Protein AF-A0A081XV27-F1 (afdb_monomer_lite)

pLDDT: mean 74.19, std 16.45, range [53.03, 98.0]

Radius of gyration: 28.4 Å; chains: 1; bounding box: 47×20×87 Å

Organism: Streptomyces toyocaensis (NCBI:txid55952)

InterPro domains:
  IPR046210 Protein of unknown function DUF6243 [PF19756] (1-60)

Foldseek 3Di:
DDDPPDDDDPDPPCNVVVNDPPDDPPPDDDPVVVVVVVVVVVVVVVVVVVVVVVVVVVVVVVVVVVVVDDDDD

Structure (mmCIF, N/CA/C/O backbone):
data_AF-A0A081XV27-F1
#
_entry.id   AF-A0A081XV27-F1
#
loop_
_atom_site.group_PDB
_atom_site.id
_atom_site.type_symbol
_atom_site.label_atom_id
_atom_site.label_alt_id
_atom_site.label_comp_id
_atom_site.label_asym_id
_atom_site.label_entity_id
_atom_site.label_seq_id
_atom_site.pdbx_PDB_ins_code
_atom_site.Cartn_x
_atom_site.Cartn_y
_atom_site.Cartn_z
_atom_site.occupancy
_atom_site.B_iso_or_equiv
_atom_site.auth_seq_id
_atom_site.auth_comp_id
_atom_site.auth_asym_id
_atom_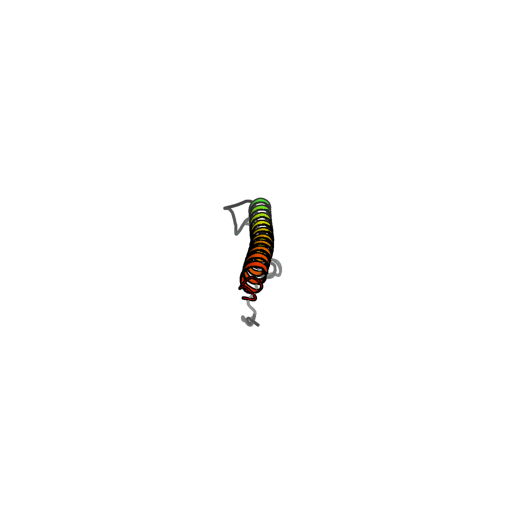site.auth_atom_id
_atom_site.pdbx_PDB_model_num
ATOM 1 N N . MET A 1 1 ? -14.353 -11.573 -20.973 1.00 54.09 1 MET A N 1
ATOM 2 C CA . MET A 1 1 ? -13.032 -12.038 -21.451 1.00 54.09 1 MET A CA 1
ATOM 3 C C . MET A 1 1 ? -12.714 -11.274 -22.729 1.00 54.09 1 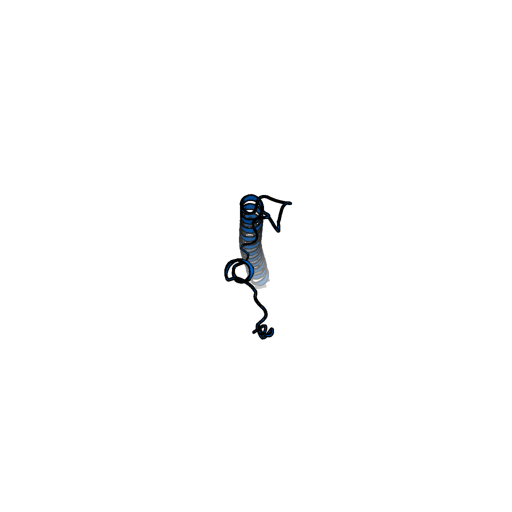MET A C 1
ATOM 5 O O . MET A 1 1 ? -13.500 -11.360 -23.661 1.00 54.09 1 MET A O 1
ATOM 9 N N . LEU A 1 2 ? -11.676 -10.429 -22.727 1.00 53.03 2 LEU A N 1
ATOM 10 C CA . LEU A 1 2 ? -11.375 -9.505 -23.830 1.00 53.03 2 LEU A CA 1
ATOM 11 C C . LEU A 1 2 ? -10.921 -10.293 -25.069 1.00 53.03 2 LEU A C 1
ATOM 13 O O . LEU A 1 2 ? -9.936 -11.028 -25.010 1.00 53.03 2 LEU A O 1
ATOM 17 N N . GLY A 1 3 ? -11.662 -10.162 -26.168 1.00 57.97 3 GLY A N 1
ATOM 18 C CA . GLY A 1 3 ? -11.392 -10.857 -27.418 1.00 57.97 3 GLY A CA 1
ATOM 19 C C . GLY A 1 3 ? -10.044 -10.470 -28.022 1.00 57.97 3 GLY A C 1
ATOM 20 O O . GLY A 1 3 ? -9.811 -9.314 -28.356 1.00 57.97 3 GLY A O 1
ATOM 21 N N . VAL A 1 4 ? -9.182 -11.461 -28.236 1.00 67.06 4 VAL A N 1
ATOM 22 C CA . VAL A 1 4 ? -8.025 -11.364 -29.139 1.00 67.06 4 VAL A CA 1
ATOM 23 C C . VAL A 1 4 ? -8.397 -11.967 -30.493 1.00 67.06 4 VAL A C 1
ATOM 25 O O . VAL A 1 4 ? -7.806 -12.929 -30.972 1.00 67.06 4 VAL A O 1
ATOM 28 N N . GLY A 1 5 ? -9.454 -11.413 -31.084 1.00 66.19 5 GLY A N 1
ATOM 29 C CA . GLY A 1 5 ? -9.839 -11.636 -32.472 1.00 66.19 5 GLY A CA 1
ATOM 30 C C . GLY A 1 5 ? -9.382 -10.448 -33.308 1.00 66.19 5 GLY A C 1
ATOM 31 O O . GLY A 1 5 ? -10.148 -9.516 -33.514 1.00 66.19 5 GLY A O 1
ATOM 32 N N . GLY A 1 6 ? -8.128 -10.472 -33.757 1.00 57.03 6 GLY A N 1
ATOM 33 C CA . GLY A 1 6 ? -7.584 -9.532 -34.734 1.00 57.03 6 GLY A CA 1
ATOM 34 C C . GLY A 1 6 ? -6.958 -10.320 -35.876 1.00 57.03 6 GLY A C 1
ATOM 35 O O . GLY A 1 6 ? -6.085 -11.155 -35.653 1.00 57.03 6 GLY A O 1
ATOM 36 N N . THR A 1 7 ? -7.471 -10.104 -37.080 1.00 55.56 7 THR A N 1
ATOM 37 C CA . THR A 1 7 ? -7.137 -10.776 -38.340 1.00 55.56 7 THR A CA 1
ATOM 38 C C . THR A 1 7 ? -5.641 -11.009 -38.546 1.00 55.56 7 THR A C 1
ATOM 40 O O . THR A 1 7 ? -4.832 -10.091 -38.440 1.00 55.56 7 THR A O 1
ATOM 43 N N . ARG A 1 8 ? -5.303 -12.256 -38.894 1.00 58.22 8 ARG A N 1
ATOM 44 C CA . ARG A 1 8 ? -3.973 -12.735 -39.290 1.00 58.22 8 ARG A CA 1
ATOM 45 C C . ARG A 1 8 ? -3.335 -11.810 -40.334 1.00 58.22 8 ARG A C 1
ATOM 47 O O . ARG A 1 8 ? -3.591 -11.943 -41.523 1.00 58.22 8 ARG A O 1
ATOM 54 N N . GLN A 1 9 ? -2.455 -10.931 -39.886 1.00 56.78 9 GLN A N 1
ATOM 55 C CA . GLN A 1 9 ? -1.386 -10.354 -40.694 1.00 56.78 9 GLN A CA 1
ATOM 56 C C . GLN A 1 9 ? -0.080 -10.581 -39.933 1.00 56.78 9 GLN A C 1
ATOM 58 O O . GLN A 1 9 ? -0.111 -10.677 -38.710 1.00 56.78 9 GLN A O 1
ATOM 63 N N . HIS A 1 10 ? 1.016 -10.783 -40.664 1.00 58.38 10 HIS A N 1
ATOM 64 C CA . HIS A 1 10 ? 2.322 -11.349 -40.282 1.00 58.38 10 HIS A CA 1
ATOM 65 C C . HIS A 1 10 ? 2.989 -10.800 -38.999 1.00 58.38 10 HIS A C 1
ATOM 67 O O . HIS A 1 10 ? 4.096 -10.271 -39.026 1.00 58.38 10 HIS A O 1
ATOM 73 N N . LEU A 1 11 ? 2.357 -10.967 -37.842 1.00 59.69 11 LEU A N 1
ATOM 74 C CA . LEU A 1 11 ? 2.922 -10.654 -36.541 1.00 59.69 11 LEU A CA 1
ATOM 75 C C . LEU A 1 11 ? 3.711 -11.876 -36.074 1.00 59.69 11 LEU A C 1
ATOM 77 O O . LEU A 1 11 ? 3.150 -12.919 -35.734 1.00 59.69 11 LEU A O 1
ATOM 81 N N . GLY A 1 12 ? 5.039 -11.760 -36.109 1.00 66.12 12 GLY A N 1
ATOM 82 C CA . GLY A 1 12 ? 5.934 -12.801 -35.617 1.00 66.12 12 GLY A CA 1
ATOM 83 C C . GLY A 1 12 ? 5.650 -13.134 -34.149 1.00 66.12 12 GLY A C 1
ATOM 84 O O . GLY A 1 12 ? 5.235 -12.276 -33.370 1.00 66.12 12 GLY A O 1
ATOM 85 N N . ARG A 1 13 ? 5.919 -14.382 -33.744 1.00 62.94 13 ARG A N 1
ATOM 86 C CA . ARG A 1 13 ? 5.724 -14.869 -32.360 1.00 62.94 13 ARG A CA 1
ATOM 87 C C . ARG A 1 13 ? 6.329 -13.948 -31.287 1.00 62.94 13 ARG A C 1
ATOM 89 O O . ARG A 1 13 ? 5.792 -13.884 -30.187 1.00 62.94 13 ARG A O 1
ATOM 96 N N . GLY A 1 14 ? 7.410 -13.232 -31.611 1.00 58.78 14 GLY A N 1
ATOM 97 C CA . GLY A 1 14 ? 8.018 -12.222 -30.739 1.00 58.78 14 GLY A CA 1
ATOM 98 C C . GLY A 1 14 ? 7.064 -11.074 -30.406 1.00 58.78 14 GLY A C 1
ATOM 99 O O . GLY A 1 14 ? 6.859 -10.784 -29.234 1.00 58.78 14 GLY A O 1
ATOM 100 N N . ALA A 1 15 ? 6.381 -10.499 -31.398 1.00 60.06 15 ALA A N 1
ATOM 101 C CA . ALA A 1 15 ? 5.428 -9.407 -31.190 1.00 60.06 15 ALA A CA 1
ATOM 102 C C . ALA A 1 15 ? 4.213 -9.839 -30.346 1.00 60.06 15 ALA A C 1
ATOM 104 O O . ALA A 1 15 ? 3.741 -9.081 -29.504 1.00 60.06 15 ALA A O 1
ATOM 105 N N . LEU A 1 16 ? 3.762 -11.089 -30.506 1.00 61.72 16 LEU A N 1
ATOM 106 C CA . LEU A 1 16 ? 2.638 -11.657 -29.749 1.00 61.72 16 LEU A CA 1
ATOM 107 C C . LEU A 1 16 ? 2.973 -11.951 -28.275 1.00 61.72 16 LEU A C 1
ATOM 109 O O . LEU A 1 16 ? 2.070 -12.028 -27.448 1.00 61.72 16 LEU A O 1
ATOM 113 N N . ARG A 1 17 ? 4.260 -12.112 -27.933 1.00 65.94 17 ARG A N 1
ATOM 114 C CA . ARG A 1 17 ? 4.733 -12.387 -26.562 1.00 65.94 17 ARG A CA 1
ATOM 115 C C . ARG A 1 17 ? 5.323 -11.147 -25.869 1.00 65.94 17 ARG A C 1
ATOM 117 O O . ARG A 1 17 ? 5.992 -11.292 -24.851 1.00 65.94 17 ARG A O 1
ATOM 124 N N . GLY A 1 18 ? 5.127 -9.945 -26.421 1.00 58.28 18 GLY A N 1
ATOM 125 C CA . GLY A 1 18 ? 5.733 -8.713 -25.892 1.00 58.28 18 GLY A CA 1
ATOM 126 C C . GLY A 1 18 ? 7.248 -8.605 -26.128 1.00 58.28 18 GLY A C 1
ATOM 127 O O . GLY A 1 18 ? 7.940 -7.877 -25.427 1.00 58.28 18 GLY A O 1
ATOM 128 N N . GLY A 1 19 ? 7.779 -9.345 -27.098 1.00 61.06 19 GLY A N 1
ATOM 129 C CA . GLY A 1 19 ? 9.193 -9.410 -27.456 1.00 61.06 19 GLY A CA 1
ATOM 130 C C . GLY A 1 19 ? 9.534 -8.511 -28.639 1.00 61.06 19 GLY A C 1
ATOM 131 O O . GLY A 1 19 ? 9.865 -9.005 -29.715 1.00 61.06 19 GLY A O 1
ATOM 132 N N . GLY A 1 20 ? 9.449 -7.198 -28.441 1.00 53.09 20 GLY A N 1
ATOM 133 C CA . GLY A 1 20 ? 10.206 -6.224 -29.222 1.00 53.09 20 GLY A CA 1
ATOM 134 C C . GLY A 1 20 ? 11.417 -5.806 -28.396 1.00 53.09 20 GLY A C 1
ATOM 135 O O . GLY A 1 20 ? 11.261 -5.380 -27.255 1.00 53.09 20 GLY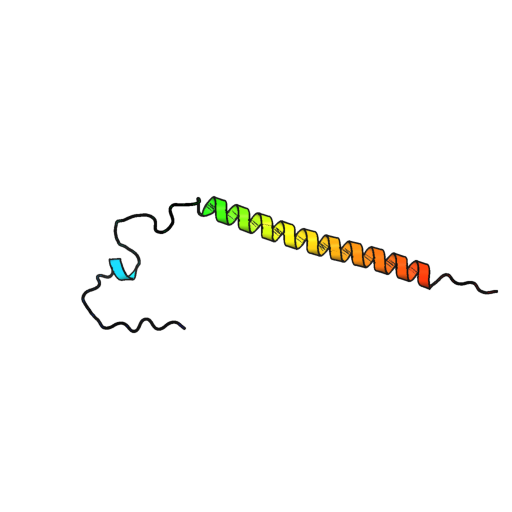 A O 1
ATOM 136 N N . SER A 1 21 ? 12.620 -5.973 -28.942 1.00 57.50 21 SER A N 1
ATOM 137 C CA . SER A 1 21 ? 13.881 -5.535 -28.339 1.00 57.50 21 SER A CA 1
ATOM 138 C C . SER A 1 21 ? 13.899 -4.003 -28.215 1.00 57.50 21 SER A C 1
ATOM 140 O O . SER A 1 21 ? 14.382 -3.299 -29.091 1.00 57.50 21 SER A O 1
ATOM 142 N N . GLY A 1 22 ? 13.298 -3.498 -27.140 1.00 54.38 22 GLY A N 1
ATOM 143 C CA . GLY A 1 22 ? 13.112 -2.087 -26.808 1.00 54.38 22 GLY A CA 1
ATOM 144 C C . GLY A 1 22 ? 12.619 -2.017 -25.368 1.00 54.38 22 GLY A C 1
ATOM 145 O O . GLY A 1 22 ? 11.436 -1.837 -25.101 1.00 54.38 22 GLY A O 1
ATOM 146 N N . GLY A 1 23 ? 13.528 -2.335 -24.446 1.00 55.22 23 GLY A N 1
ATOM 147 C CA . GLY A 1 23 ? 13.237 -2.604 -23.046 1.00 55.22 23 GLY A CA 1
ATOM 148 C C . GLY A 1 23 ? 12.453 -1.501 -22.331 1.00 55.22 23 GLY A C 1
ATOM 149 O O . GLY A 1 23 ? 12.727 -0.316 -22.482 1.00 55.22 23 GLY A O 1
ATOM 150 N N . ARG A 1 24 ? 11.566 -1.960 -21.442 1.00 56.03 24 ARG A N 1
ATOM 151 C CA . ARG A 1 24 ? 10.857 -1.199 -20.401 1.00 56.03 24 ARG A CA 1
ATOM 152 C C . ARG A 1 24 ? 9.726 -0.293 -20.899 1.00 56.03 24 ARG A C 1
ATOM 154 O O . ARG A 1 24 ? 9.788 0.925 -20.782 1.00 56.03 24 ARG A O 1
ATOM 161 N N . ILE A 1 25 ? 8.590 -0.904 -21.242 1.00 55.88 25 ILE A N 1
ATOM 162 C CA . ILE A 1 25 ? 7.298 -0.294 -20.894 1.00 55.88 25 ILE A CA 1
ATOM 163 C C . ILE A 1 25 ? 7.239 -0.301 -19.356 1.00 55.88 25 ILE A C 1
ATOM 165 O O . ILE A 1 25 ? 6.948 -1.329 -18.751 1.00 55.88 25 ILE A O 1
ATOM 169 N N . GLY A 1 26 ? 7.637 0.801 -18.718 1.00 57.81 26 GLY A N 1
ATOM 170 C CA . GLY A 1 26 ? 7.647 0.933 -17.255 1.00 57.81 26 GLY A CA 1
ATOM 171 C C . GLY A 1 26 ? 8.951 1.471 -16.667 1.00 57.81 26 GLY A C 1
ATOM 172 O O . GLY A 1 26 ? 9.420 0.972 -15.649 1.00 57.81 26 GLY A O 1
ATOM 173 N N . GLY A 1 27 ? 9.573 2.465 -17.303 1.00 61.78 27 GLY A N 1
ATOM 174 C CA . GLY A 1 27 ? 10.600 3.281 -16.657 1.00 61.78 27 GLY A CA 1
ATOM 175 C C . GLY A 1 27 ? 9.939 4.332 -15.766 1.00 61.78 27 GLY A C 1
ATOM 176 O O . GLY A 1 27 ? 9.498 5.356 -16.268 1.00 61.78 27 GLY A O 1
ATOM 177 N N . GLY A 1 28 ? 9.841 4.080 -14.461 1.00 60.88 28 GLY A N 1
ATOM 178 C CA . GLY A 1 28 ? 9.362 5.103 -13.524 1.00 60.88 28 GLY A CA 1
ATOM 179 C C . GLY A 1 28 ? 9.583 4.762 -12.057 1.00 60.88 28 GLY A C 1
ATOM 180 O O . GLY A 1 28 ? 9.980 5.623 -11.286 1.00 60.88 28 GLY A O 1
ATOM 181 N N . VAL A 1 29 ? 9.403 3.501 -11.666 1.00 60.47 29 VAL A N 1
ATOM 182 C CA . VAL A 1 29 ? 9.668 3.032 -10.299 1.00 60.47 29 VAL A CA 1
ATOM 183 C C . VAL A 1 29 ? 10.103 1.578 -10.385 1.00 60.47 29 VAL A C 1
ATOM 185 O O . VAL A 1 29 ? 9.520 0.811 -11.153 1.00 60.47 29 VAL A O 1
ATOM 188 N N . ASP A 1 30 ? 11.126 1.198 -9.622 1.00 80.06 30 ASP A N 1
ATOM 189 C CA . ASP A 1 30 ? 11.514 -0.202 -9.467 1.00 80.06 30 ASP A CA 1
ATOM 190 C C . ASP A 1 30 ? 10.268 -1.045 -9.101 1.00 80.06 30 ASP A C 1
ATOM 192 O O . ASP A 1 30 ? 9.623 -0.780 -8.078 1.00 80.06 30 ASP A O 1
ATOM 196 N N . PRO A 1 31 ? 9.883 -2.049 -9.915 1.00 81.56 31 PRO A N 1
ATOM 197 C CA . PRO A 1 31 ? 8.736 -2.907 -9.625 1.00 81.56 31 PRO A CA 1
ATOM 198 C C . PRO A 1 31 ? 8.817 -3.553 -8.239 1.00 81.56 31 PRO A C 1
ATOM 200 O O . PRO A 1 31 ? 7.784 -3.801 -7.609 1.00 81.56 31 PRO A O 1
ATOM 203 N N . GLN A 1 32 ? 10.032 -3.806 -7.738 1.00 87.06 32 GLN A N 1
ATOM 204 C CA . GLN A 1 32 ? 10.220 -4.336 -6.394 1.00 87.06 32 GLN A CA 1
ATOM 205 C C . GLN A 1 32 ? 9.916 -3.283 -5.325 1.00 87.06 32 GLN A C 1
ATOM 207 O O . GLN A 1 32 ? 9.215 -3.604 -4.365 1.00 87.06 32 GLN A O 1
ATOM 212 N N . ALA A 1 33 ? 10.364 -2.037 -5.497 1.00 86.31 33 ALA A N 1
ATOM 213 C CA . ALA A 1 33 ? 10.004 -0.922 -4.620 1.00 86.31 33 ALA A CA 1
ATOM 214 C C . ALA A 1 33 ? 8.480 -0.723 -4.538 1.00 86.31 33 ALA A C 1
ATOM 216 O O . ALA A 1 33 ? 7.929 -0.686 -3.437 1.00 86.31 33 ALA A O 1
ATOM 217 N N . ARG A 1 34 ? 7.774 -0.734 -5.679 1.00 87.25 34 ARG A N 1
ATOM 218 C CA . ARG A 1 34 ? 6.302 -0.627 -5.711 1.00 87.25 34 ARG A CA 1
ATOM 219 C C . ARG A 1 34 ? 5.617 -1.793 -4.995 1.00 87.25 34 ARG A C 1
ATOM 221 O O . ARG A 1 34 ? 4.641 -1.598 -4.274 1.00 87.25 34 ARG A O 1
ATOM 228 N N . LYS A 1 35 ? 6.132 -3.015 -5.163 1.00 92.75 35 LYS A N 1
ATOM 229 C CA . LYS A 1 35 ? 5.624 -4.196 -4.449 1.00 92.75 35 LYS A CA 1
ATOM 230 C C . LYS A 1 35 ? 5.818 -4.064 -2.937 1.00 92.75 35 LYS A C 1
ATOM 232 O O . LYS A 1 35 ? 4.905 -4.391 -2.187 1.00 92.75 35 LYS A O 1
ATOM 237 N N . ARG A 1 36 ? 6.987 -3.600 -2.483 1.00 95.00 36 ARG A N 1
ATOM 238 C CA . ARG A 1 36 ? 7.274 -3.397 -1.052 1.00 95.00 36 ARG A CA 1
ATOM 239 C C . ARG A 1 36 ? 6.333 -2.366 -0.441 1.00 95.00 36 ARG A C 1
ATOM 241 O O . ARG A 1 36 ? 5.780 -2.623 0.622 1.00 95.00 36 ARG A O 1
ATOM 248 N N . GLU A 1 37 ? 6.113 -1.250 -1.130 1.00 94.69 37 GLU A N 1
ATOM 249 C CA . GLU A 1 37 ? 5.191 -0.209 -0.678 1.00 94.69 37 GLU A CA 1
ATOM 250 C C . GLU A 1 37 ? 3.748 -0.722 -0.580 1.00 94.69 37 GLU A C 1
ATOM 252 O O . GLU A 1 37 ? 3.095 -0.529 0.443 1.00 94.69 37 GLU A O 1
ATOM 257 N N . LEU A 1 38 ? 3.271 -1.451 -1.594 1.00 96.56 38 LEU A N 1
ATOM 258 C CA . LEU A 1 38 ? 1.922 -2.020 -1.578 1.00 96.56 38 LEU A CA 1
ATOM 259 C C . LEU A 1 38 ? 1.738 -3.020 -0.428 1.00 96.56 38 LEU A C 1
ATOM 261 O O . LEU A 1 38 ? 0.725 -2.997 0.265 1.00 96.56 38 LEU A O 1
ATOM 265 N N . LEU A 1 39 ?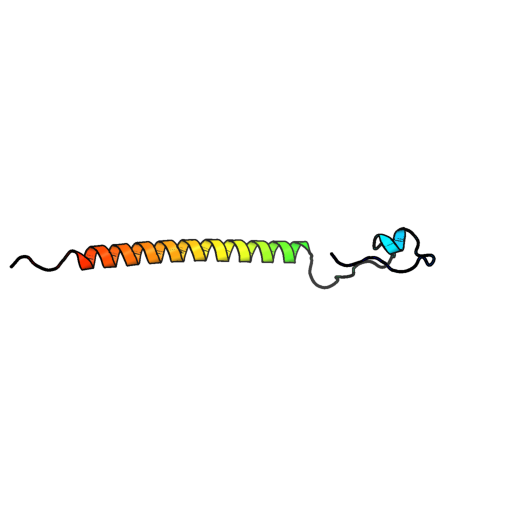 2.734 -3.881 -0.200 1.00 97.25 39 LEU A N 1
ATOM 266 C CA . LEU A 1 39 ? 2.703 -4.838 0.906 1.00 97.25 39 LEU A CA 1
ATOM 267 C C . LEU A 1 39 ? 2.762 -4.153 2.273 1.00 97.25 39 LEU A C 1
ATOM 269 O O . LEU A 1 39 ? 2.167 -4.665 3.217 1.00 97.25 39 LEU A O 1
ATOM 273 N N . ARG A 1 40 ? 3.467 -3.022 2.388 1.00 97.12 40 ARG A N 1
ATOM 274 C CA . ARG A 1 40 ? 3.496 -2.220 3.613 1.00 97.12 40 ARG A CA 1
ATOM 275 C C . ARG A 1 40 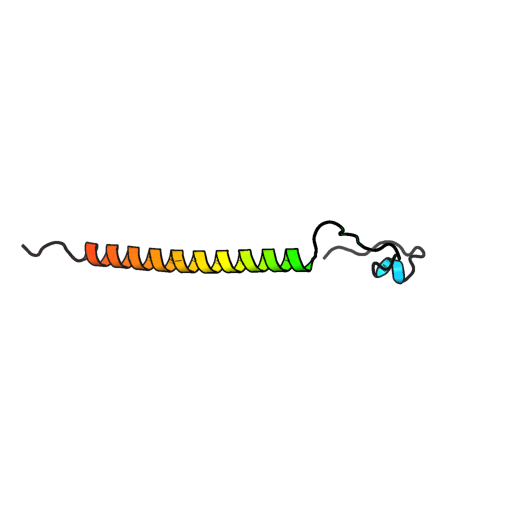? 2.110 -1.656 3.922 1.00 97.12 40 ARG A C 1
ATOM 277 O O . ARG A 1 40 ? 1.600 -1.928 5.001 1.00 97.12 40 ARG A O 1
ATOM 284 N N . ARG A 1 41 ? 1.475 -0.978 2.959 1.00 97.19 41 ARG A N 1
ATOM 285 C CA . ARG A 1 41 ? 0.131 -0.397 3.142 1.00 97.19 41 ARG A CA 1
ATOM 286 C C . ARG A 1 41 ? -0.914 -1.455 3.500 1.00 97.19 41 ARG A C 1
ATOM 288 O O . ARG A 1 41 ? -1.663 -1.274 4.446 1.00 97.19 41 ARG A O 1
ATOM 295 N N . LEU A 1 42 ? -0.897 -2.605 2.819 1.00 98.00 42 LEU A N 1
ATOM 296 C CA . LEU A 1 42 ? -1.830 -3.700 3.111 1.00 98.00 42 LEU A CA 1
ATOM 297 C C . LEU A 1 42 ? -1.659 -4.266 4.533 1.00 98.00 42 LEU A C 1
ATOM 299 O O . LEU A 1 42 ? -2.617 -4.752 5.127 1.00 98.00 42 LEU A O 1
ATOM 303 N N . ARG A 1 43 ? -0.433 -4.262 5.072 1.00 97.19 43 ARG A N 1
ATOM 304 C CA . ARG A 1 43 ? -0.188 -4.674 6.461 1.00 97.19 43 ARG A CA 1
ATOM 305 C C . ARG A 1 43 ? -0.691 -3.621 7.444 1.00 97.19 43 ARG A C 1
ATOM 307 O O . ARG A 1 43 ? -1.371 -4.004 8.384 1.00 97.19 43 ARG A O 1
ATOM 314 N N . GLU A 1 44 ? -0.405 -2.346 7.187 1.00 96.94 44 GLU A N 1
ATOM 315 C CA . GLU A 1 44 ? -0.866 -1.221 8.014 1.00 96.94 44 GLU A CA 1
ATOM 316 C C . GLU A 1 44 ? -2.403 -1.172 8.090 1.00 96.94 44 GLU A C 1
ATOM 318 O O . GLU A 1 44 ? -2.952 -1.055 9.179 1.00 96.94 44 GLU A O 1
ATOM 323 N N . GLU A 1 45 ? -3.112 -1.353 6.970 1.00 97.19 45 GLU A N 1
ATOM 324 C CA . GLU A 1 45 ? -4.584 -1.413 6.952 1.00 97.19 45 GLU A CA 1
ATOM 325 C C . GLU A 1 45 ? -5.130 -2.559 7.818 1.00 97.19 45 GLU A C 1
ATOM 327 O O . GLU A 1 45 ? -6.040 -2.357 8.618 1.00 97.19 45 GLU A O 1
ATOM 332 N N . ARG A 1 46 ? -4.535 -3.755 7.710 1.00 96.25 46 ARG A N 1
ATOM 333 C CA . ARG A 1 46 ? -4.933 -4.931 8.506 1.00 96.25 46 ARG A CA 1
ATOM 334 C C . ARG A 1 46 ? -4.619 -4.797 9.992 1.00 96.25 46 ARG A C 1
ATOM 336 O O . ARG A 1 46 ? -5.199 -5.526 10.792 1.00 96.25 46 ARG A O 1
ATOM 343 N N . GLU A 1 47 ? -3.632 -3.989 10.356 1.00 96.19 47 GLU A N 1
ATOM 344 C CA . GLU A 1 47 ? -3.293 -3.716 11.752 1.00 96.19 47 GLU A CA 1
ATOM 345 C C . GLU A 1 47 ? -4.271 -2.698 12.338 1.00 96.19 47 GLU A C 1
ATOM 347 O O . GLU A 1 47 ? -4.879 -2.977 13.368 1.00 96.19 47 GLU A O 1
ATOM 352 N N . GLN A 1 48 ? -4.542 -1.613 11.607 1.00 95.69 48 GLN A N 1
ATOM 353 C CA . GLN A 1 48 ? -5.543 -0.614 11.989 1.00 95.69 48 GLN A CA 1
ATOM 354 C C . GLN A 1 48 ? -6.942 -1.213 12.152 1.00 95.69 48 GLN A C 1
ATOM 356 O O . GLN A 1 48 ? -7.663 -0.841 13.070 1.00 95.69 48 GLN A O 1
ATOM 361 N N . GLU A 1 49 ? -7.347 -2.140 11.281 1.00 95.56 49 GLU A N 1
ATOM 362 C CA . GLU A 1 49 ? -8.643 -2.816 11.402 1.00 95.56 49 GLU A CA 1
ATOM 363 C C . GLU A 1 49 ? -8.747 -3.599 12.720 1.00 95.56 49 GLU A C 1
ATOM 365 O O . GLU A 1 49 ? -9.718 -3.439 13.456 1.00 95.56 49 GLU A O 1
ATOM 370 N N . ARG A 1 50 ? -7.701 -4.348 13.089 1.00 95.19 50 ARG A N 1
ATOM 371 C CA . ARG A 1 50 ? -7.657 -5.085 14.365 1.00 95.19 50 ARG A CA 1
ATOM 372 C C . ARG A 1 50 ? -7.620 -4.162 15.574 1.00 95.19 50 ARG A C 1
ATOM 374 O O . ARG A 1 50 ? -8.168 -4.507 16.616 1.00 95.19 50 ARG A O 1
ATOM 381 N N . GLU A 1 51 ? -6.920 -3.035 15.479 1.00 94.25 51 GLU A N 1
ATOM 382 C CA . GLU A 1 51 ? -6.892 -2.042 16.554 1.00 94.25 51 GLU A CA 1
ATOM 383 C C . GLU A 1 51 ? -8.280 -1.447 16.770 1.00 94.25 51 GLU A C 1
ATOM 385 O O . GLU A 1 51 ? -8.756 -1.442 17.901 1.00 94.25 51 GLU A O 1
ATOM 390 N N . ARG A 1 52 ? -8.976 -1.076 15.691 1.00 93.31 52 ARG A N 1
ATOM 391 C CA . ARG A 1 52 ? -10.356 -0.581 15.759 1.00 93.31 52 ARG A CA 1
ATOM 392 C C . ARG A 1 52 ? -11.318 -1.610 16.336 1.00 93.31 52 ARG A C 1
ATOM 394 O O . ARG A 1 52 ? -12.185 -1.237 17.113 1.00 93.31 52 ARG A O 1
ATOM 401 N N . GLU A 1 53 ? -11.186 -2.885 15.978 1.00 92.69 53 GLU A N 1
ATOM 402 C CA . GLU A 1 53 ? -11.997 -3.959 16.570 1.00 92.69 53 GLU A CA 1
ATOM 403 C C . GLU A 1 53 ? -11.755 -4.077 18.078 1.00 92.69 53 GLU A C 1
ATOM 405 O O . GLU A 1 53 ? -12.704 -4.171 18.850 1.00 92.69 53 GLU A O 1
ATOM 410 N N . ARG A 1 54 ? -10.492 -4.010 18.517 1.00 93.00 54 ARG A N 1
ATOM 411 C CA . ARG A 1 54 ? -10.137 -4.048 19.944 1.00 93.00 54 ARG A CA 1
ATOM 412 C C . ARG A 1 54 ? -10.619 -2.816 20.694 1.00 93.00 54 ARG A C 1
ATOM 414 O O . ARG A 1 54 ? -10.996 -2.928 21.855 1.00 93.00 54 ARG A O 1
ATOM 421 N N . GLU A 1 55 ? -10.556 -1.643 20.077 1.00 90.00 55 GLU A N 1
ATOM 422 C CA . GLU A 1 55 ? -11.095 -0.410 20.651 1.00 90.00 55 GLU A CA 1
ATOM 423 C C . GLU A 1 55 ? -12.611 -0.504 20.784 1.00 90.00 55 GLU A C 1
ATOM 425 O O . GLU A 1 55 ? -13.122 -0.285 21.875 1.00 90.00 55 GLU A O 1
ATOM 430 N N . GLN A 1 56 ? -13.308 -0.957 19.741 1.00 87.75 56 GLN A N 1
ATOM 431 C CA . GLN A 1 56 ? -14.749 -1.202 19.789 1.00 87.75 56 GLN A CA 1
ATOM 432 C C . GLN A 1 56 ? -15.129 -2.253 20.833 1.00 87.75 56 GLN A C 1
ATOM 434 O O . GLN A 1 56 ? -16.162 -2.117 21.476 1.00 87.75 56 GLN A O 1
ATOM 439 N N . GLU A 1 57 ? -14.327 -3.301 21.018 1.00 87.44 57 GLU A N 1
ATOM 440 C CA . GLU A 1 57 ? -14.560 -4.306 22.057 1.00 87.44 57 GLU A CA 1
ATOM 441 C C . GLU A 1 57 ? -14.379 -3.709 23.457 1.00 87.44 57 GLU A C 1
ATOM 443 O O . GLU A 1 57 ? -15.228 -3.910 24.320 1.00 87.44 57 GLU A O 1
ATOM 448 N N . ARG A 1 58 ? -13.331 -2.903 23.672 1.00 87.75 58 ARG A N 1
ATOM 449 C CA . ARG A 1 58 ? -13.104 -2.190 24.941 1.00 87.75 58 ARG A CA 1
ATOM 450 C C . ARG A 1 58 ? -14.181 -1.148 25.222 1.00 87.75 58 ARG A C 1
ATOM 452 O O . ARG A 1 58 ? -14.537 -0.947 26.378 1.00 87.75 58 ARG A O 1
ATOM 459 N N . GLU A 1 59 ? -14.660 -0.450 24.200 1.00 83.06 59 GLU A N 1
ATOM 460 C CA . GLU A 1 59 ? -15.763 0.505 24.314 1.00 83.06 59 GLU A CA 1
ATOM 461 C C . GLU A 1 59 ? -17.068 -0.222 24.632 1.00 83.06 59 GLU A C 1
ATOM 463 O O . GLU A 1 59 ? -17.743 0.156 25.583 1.00 83.06 59 GLU A O 1
ATOM 468 N N . GLN A 1 60 ? -17.367 -1.326 23.942 1.00 81.81 60 GLN A N 1
ATOM 469 C CA . GLN A 1 60 ? -18.514 -2.179 24.262 1.00 81.81 60 GLN A CA 1
ATOM 470 C C . GLN A 1 60 ? -18.430 -2.765 25.674 1.00 81.81 60 GLN A C 1
ATOM 472 O O . GLN A 1 60 ? -19.449 -2.859 26.348 1.00 81.81 60 GLN A O 1
ATOM 477 N N . GLU A 1 61 ? -17.248 -3.178 26.133 1.00 79.38 61 GLU A N 1
ATOM 478 C CA . GLU A 1 61 ? -17.037 -3.670 27.498 1.00 79.38 61 GLU A CA 1
ATOM 479 C C . GLU A 1 61 ? -17.303 -2.559 28.522 1.00 79.38 61 GLU A C 1
ATOM 481 O O . GLU A 1 61 ? -18.072 -2.759 29.458 1.00 79.38 61 GLU A O 1
ATOM 486 N N . ARG A 1 62 ? -16.783 -1.347 28.285 1.00 79.50 62 ARG A N 1
ATOM 487 C CA . ARG A 1 62 ? -17.065 -0.171 29.124 1.00 79.50 62 ARG A CA 1
ATOM 488 C C . ARG A 1 62 ? -18.545 0.199 29.141 1.00 79.50 62 ARG A C 1
ATOM 490 O O . ARG A 1 62 ? -19.067 0.532 30.200 1.00 79.50 62 ARG A O 1
ATOM 497 N N . GLU A 1 63 ? -19.219 0.155 27.994 1.00 74.44 63 GLU A N 1
ATOM 498 C CA . GLU A 1 63 ? -20.659 0.410 27.901 1.00 74.44 63 GLU A CA 1
ATOM 499 C C . GLU A 1 63 ? -21.477 -0.674 28.618 1.00 74.44 63 GLU A C 1
ATOM 501 O O . GLU A 1 63 ? -22.444 -0.350 29.306 1.00 74.44 63 GLU A O 1
ATOM 506 N N . ARG A 1 64 ? -21.082 -1.951 28.523 1.00 71.50 64 ARG A N 1
ATOM 507 C CA . ARG A 1 64 ? -21.722 -3.061 29.254 1.00 71.50 64 ARG A CA 1
ATOM 508 C C . ARG A 1 64 ? -21.551 -2.927 30.764 1.00 71.50 64 ARG A C 1
ATOM 510 O O . ARG A 1 64 ? -22.518 -3.130 31.496 1.00 71.50 64 ARG A O 1
ATOM 517 N N . ASP A 1 65 ? -20.354 -2.571 31.218 1.00 71.00 65 ASP A N 1
ATOM 518 C CA . ASP A 1 65 ? -20.067 -2.360 32.637 1.00 71.00 65 ASP A CA 1
ATOM 519 C C . ASP A 1 65 ? -20.807 -1.131 33.186 1.00 71.00 65 ASP A C 1
ATOM 521 O O . ASP A 1 65 ? -21.325 -1.171 34.301 1.00 71.00 65 ASP A O 1
ATOM 525 N N . ALA A 1 66 ? -20.936 -0.062 32.393 1.00 66.94 66 ALA A N 1
ATOM 526 C CA . ALA A 1 66 ? -21.720 1.118 32.761 1.00 66.94 66 ALA A CA 1
ATOM 527 C C . ALA A 1 66 ? -23.241 0.862 32.742 1.00 66.94 66 ALA A C 1
ATOM 529 O O . ALA A 1 66 ? -23.972 1.457 33.530 1.00 66.94 66 ALA A O 1
ATOM 530 N N . GLY A 1 67 ? -23.727 -0.031 31.872 1.00 59.72 67 GLY A N 1
ATOM 531 C CA . GLY A 1 67 ? -25.150 -0.359 31.725 1.00 59.72 67 GLY A CA 1
ATOM 532 C C . GLY A 1 67 ? -25.724 -1.296 32.796 1.00 59.72 67 GLY A C 1
ATOM 533 O O . GLY A 1 67 ? -26.941 -1.359 32.949 1.00 59.72 67 GLY A O 1
ATOM 534 N N . ASN A 1 68 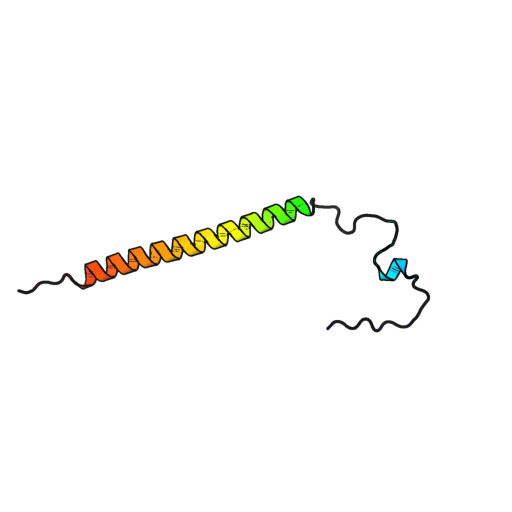? -24.882 -2.002 33.558 1.00 58.97 68 ASN A N 1
ATOM 535 C CA . ASN A 1 68 ? -25.306 -2.885 34.658 1.00 58.97 68 ASN A CA 1
ATOM 536 C C . ASN A 1 68 ? -25.232 -2.227 36.051 1.00 58.97 68 ASN A C 1
ATOM 538 O O . ASN A 1 68 ? -25.417 -2.906 37.062 1.00 58.97 68 ASN A O 1
ATOM 542 N N . GLY A 1 69 ? -24.966 -0.920 36.120 1.00 59.19 69 GLY A N 1
ATOM 543 C CA . GLY A 1 69 ? -24.810 -0.172 37.366 1.00 59.19 69 GLY A CA 1
ATOM 544 C C . GLY A 1 69 ? -25.839 0.942 37.550 1.00 59.19 69 GLY A C 1
ATOM 545 O O . GLY A 1 69 ? -25.451 2.101 37.613 1.00 59.19 69 GLY A O 1
ATOM 546 N N . GLU A 1 70 ? -27.128 0.621 37.692 1.00 54.12 70 GLU A N 1
ATOM 547 C CA . GLU A 1 70 ? -28.083 1.523 38.360 1.00 54.12 70 GLU A CA 1
ATOM 548 C C . GLU A 1 70 ? -28.829 0.812 39.504 1.00 54.12 70 GLU A C 1
ATOM 550 O O . GLU A 1 70 ? -28.981 -0.412 39.495 1.00 54.12 70 GLU A O 1
ATOM 555 N N . PRO A 1 71 ? -29.191 1.569 40.557 1.00 61.75 71 PRO A N 1
ATOM 556 C CA . PRO A 1 71 ? -29.062 1.142 41.941 1.00 61.75 71 PRO A CA 1
ATOM 557 C C . PRO A 1 71 ? -30.328 0.446 42.433 1.00 61.75 71 PRO A C 1
ATOM 559 O O . PRO A 1 71 ? -31.438 0.964 42.310 1.00 61.75 71 PRO A O 1
ATOM 562 N N . THR A 1 72 ? -30.174 -0.710 43.073 1.00 61.50 72 THR A N 1
ATOM 563 C CA . THR A 1 72 ? -31.225 -1.202 43.965 1.00 61.50 72 THR A CA 1
ATOM 564 C C . THR A 1 72 ? -31.283 -0.288 45.189 1.00 61.50 72 THR A C 1
ATOM 566 O O . THR A 1 72 ? -30.309 -0.215 45.936 1.00 61.50 72 THR A O 1
ATOM 569 N N . ALA A 1 73 ? -32.414 0.420 45.267 1.00 53.66 73 ALA A N 1
ATOM 570 C CA . ALA A 1 73 ? -32.911 1.375 46.262 1.00 53.66 73 ALA A CA 1
ATOM 571 C C . ALA A 1 73 ? -32.455 1.203 47.721 1.00 53.66 73 ALA A C 1
ATOM 573 O O . ALA A 1 73 ? -32.355 0.047 48.191 1.00 53.66 73 ALA A O 1
#

Secondary structure (DSSP, 8-state):
------------HHHHTT--SS--TT-SS-HHHHHHHHHHHHHHHHHHHHHHHHHHHHHHHHHHHHHT-----

Sequence (73 aa):
MLGVGGTRQHLGRGALRGGGSGGRIGGGVDPQARKRELLRRLREEREQEREREREQEREQERERDAGNGEPTA